Protein AF-A0A1A3L2S1-F1 (afdb_monomer_lite)

pLDDT: mean 80.7, std 15.72, range [40.12, 94.88]

Structure (mmCIF, N/CA/C/O backbone):
data_AF-A0A1A3L2S1-F1
#
_entry.id   AF-A0A1A3L2S1-F1
#
loop_
_atom_site.group_PDB
_atom_site.id
_atom_site.type_symbol
_atom_site.label_atom_id
_atom_site.label_alt_id
_atom_site.label_comp_id
_atom_site.label_asym_id
_atom_site.label_entity_id
_atom_site.label_seq_id
_atom_site.pdbx_PDB_ins_code
_atom_site.Cartn_x
_atom_site.Cartn_y
_atom_site.Cartn_z
_atom_site.occupancy
_atom_site.B_iso_or_equiv
_atom_site.auth_seq_id
_atom_site.auth_comp_id
_atom_site.auth_asym_id
_atom_site.auth_atom_id
_atom_site.pdbx_PDB_model_num
ATOM 1 N N . MET A 1 1 ? 8.436 1.590 24.781 1.00 40.12 1 MET A N 1
ATOM 2 C CA . MET A 1 1 ? 7.889 0.356 24.183 1.00 40.12 1 MET A CA 1
ATOM 3 C C . MET A 1 1 ? 6.457 0.702 23.819 1.00 40.12 1 MET A C 1
ATOM 5 O O . MET A 1 1 ? 5.648 0.799 24.728 1.00 40.12 1 MET A O 1
ATOM 9 N N . ASN A 1 2 ? 6.187 1.057 22.559 1.00 43.12 2 ASN A N 1
ATOM 10 C CA . ASN A 1 2 ? 4.827 1.400 22.131 1.00 43.12 2 ASN A CA 1
ATOM 11 C C . ASN A 1 2 ? 4.027 0.102 22.040 1.00 43.12 2 ASN A C 1
ATOM 13 O O . ASN A 1 2 ? 4.378 -0.794 21.274 1.00 43.12 2 ASN A O 1
ATOM 17 N N . THR A 1 3 ? 3.004 -0.029 22.878 1.00 51.94 3 THR A N 1
ATOM 18 C CA . THR A 1 3 ? 1.960 -1.038 22.709 1.00 51.94 3 THR A CA 1
ATOM 19 C C . THR A 1 3 ? 1.250 -0.799 21.369 1.00 51.94 3 THR A C 1
ATOM 21 O O . THR A 1 3 ? 1.107 0.356 20.972 1.00 51.94 3 THR A O 1
ATOM 24 N N . PRO A 1 4 ? 0.773 -1.848 20.671 1.00 54.91 4 PRO A N 1
ATOM 25 C CA . PRO A 1 4 ? 0.049 -1.713 19.394 1.00 54.91 4 PRO A CA 1
ATOM 26 C C . PRO A 1 4 ? -1.226 -0.843 19.480 1.00 54.91 4 PRO A C 1
ATOM 28 O O . PRO A 1 4 ? -1.794 -0.477 18.451 1.00 54.91 4 PRO A O 1
ATOM 31 N N . ASP A 1 5 ? -1.636 -0.496 20.702 1.00 56.22 5 ASP A N 1
ATOM 32 C CA . ASP A 1 5 ? -2.772 0.360 21.052 1.00 56.22 5 ASP A CA 1
ATOM 33 C C . ASP A 1 5 ? -2.524 1.868 20.811 1.00 56.22 5 ASP A C 1
ATOM 35 O O . ASP A 1 5 ? -3.484 2.617 20.693 1.00 56.22 5 ASP A O 1
ATOM 39 N N . ASP A 1 6 ? -1.263 2.317 20.684 1.00 68.06 6 ASP A N 1
ATOM 40 C CA . ASP A 1 6 ? -0.909 3.752 20.553 1.00 68.06 6 ASP A CA 1
ATOM 41 C C . ASP A 1 6 ? -0.546 4.171 19.114 1.00 68.06 6 ASP A C 1
ATOM 43 O O . ASP A 1 6 ? -0.126 5.298 18.867 1.00 68.06 6 ASP A O 1
ATOM 47 N N . LEU A 1 7 ? -0.672 3.264 18.137 1.00 77.56 7 LEU A N 1
ATOM 48 C CA . LEU A 1 7 ? -0.294 3.576 16.758 1.00 77.56 7 LEU A CA 1
ATOM 49 C C . LEU A 1 7 ? -1.250 4.603 16.155 1.00 77.56 7 LEU A C 1
ATOM 51 O O . LEU A 1 7 ? -2.447 4.344 15.998 1.00 77.56 7 LEU A O 1
ATOM 55 N N . THR A 1 8 ? -0.695 5.732 15.722 1.00 85.75 8 THR A N 1
ATOM 56 C CA . THR A 1 8 ? -1.435 6.710 14.929 1.00 85.75 8 THR A CA 1
ATOM 57 C C . THR A 1 8 ? -1.869 6.103 13.587 1.00 85.75 8 THR A C 1
ATOM 59 O O . THR A 1 8 ? -1.225 5.179 13.076 1.00 85.75 8 THR A O 1
ATOM 62 N N . PRO A 1 9 ? -2.918 6.643 12.938 1.00 83.88 9 PRO A N 1
ATOM 63 C CA . PRO A 1 9 ? -3.339 6.181 11.615 1.00 83.88 9 PRO A CA 1
ATOM 64 C C . PRO A 1 9 ? -2.194 6.175 10.591 1.00 83.88 9 PRO A C 1
ATOM 66 O O . PRO A 1 9 ? -2.088 5.258 9.781 1.00 83.88 9 PRO A O 1
ATOM 69 N N . SER A 1 10 ? -1.293 7.157 10.659 1.00 86.00 10 SER A N 1
ATOM 70 C CA . SER A 1 10 ? -0.111 7.236 9.795 1.00 86.00 10 SER A CA 1
ATOM 71 C C . SER A 1 10 ? 0.876 6.091 10.041 1.00 86.00 10 SER A C 1
ATOM 73 O O . SER A 1 10 ? 1.382 5.508 9.083 1.00 86.00 10 SER A O 1
ATOM 75 N N . GLU A 1 11 ? 1.124 5.726 11.301 1.00 88.81 11 GLU A N 1
ATOM 76 C CA . GLU A 1 11 ? 1.988 4.590 11.650 1.00 88.81 11 GLU A CA 1
ATOM 77 C C . GLU A 1 11 ? 1.364 3.255 11.235 1.00 88.81 11 GLU A C 1
ATOM 79 O O . GLU A 1 11 ? 2.066 2.368 10.747 1.00 88.81 11 GLU A O 1
ATOM 84 N N . ARG A 1 12 ? 0.036 3.126 11.345 1.00 87.50 12 ARG A N 1
ATOM 85 C CA . ARG A 1 12 ? -0.703 1.955 10.848 1.00 87.50 12 ARG A CA 1
ATOM 86 C C . ARG A 1 12 ? -0.588 1.823 9.334 1.00 87.50 12 ARG A C 1
ATOM 88 O O . ARG A 1 12 ? -0.261 0.743 8.847 1.00 87.50 12 ARG A O 1
ATOM 95 N N . ILE A 1 13 ? -0.773 2.918 8.593 1.00 89.44 13 ILE A N 1
ATOM 96 C CA . ILE A 1 13 ? -0.563 2.941 7.137 1.00 89.44 13 ILE A CA 1
ATOM 97 C C . ILE A 1 13 ? 0.874 2.527 6.808 1.00 89.44 13 ILE A C 1
ATOM 99 O O . ILE A 1 13 ? 1.078 1.650 5.973 1.00 89.44 13 ILE A O 1
ATOM 103 N N . GLN A 1 14 ? 1.875 3.097 7.481 1.00 89.94 14 GLN A N 1
ATOM 104 C CA . GLN A 1 14 ? 3.274 2.747 7.237 1.00 89.94 14 GLN A CA 1
ATOM 105 C C . GLN A 1 14 ? 3.554 1.260 7.502 1.00 89.94 14 GLN A C 1
ATOM 107 O O . GLN A 1 14 ? 4.256 0.624 6.713 1.00 89.94 14 GLN A O 1
ATOM 112 N N . ALA A 1 15 ? 2.996 0.692 8.572 1.00 89.38 15 ALA A N 1
ATOM 113 C CA . ALA A 1 15 ? 3.123 -0.728 8.881 1.00 89.38 15 ALA A CA 1
ATOM 114 C C . ALA A 1 15 ? 2.498 -1.611 7.788 1.00 89.38 15 ALA A C 1
ATOM 116 O O . ALA A 1 15 ? 3.154 -2.541 7.318 1.00 89.38 15 ALA A O 1
ATOM 117 N N . ILE A 1 16 ? 1.289 -1.277 7.323 1.00 90.44 16 ILE A N 1
ATOM 118 C CA . ILE A 1 16 ? 0.610 -1.982 6.221 1.00 90.44 16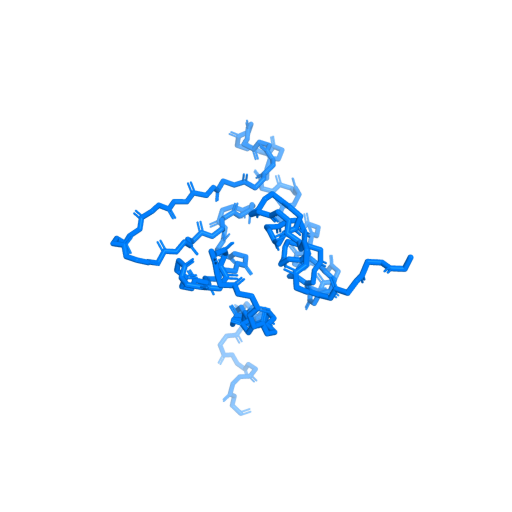 ILE A CA 1
ATOM 119 C C . ILE A 1 16 ? 1.458 -1.934 4.952 1.00 90.44 16 ILE A C 1
ATOM 121 O O . ILE A 1 16 ? 1.707 -2.967 4.339 1.00 90.44 16 ILE A O 1
ATOM 125 N N . LEU A 1 17 ? 1.944 -0.751 4.567 1.00 91.12 17 LEU A N 1
ATOM 126 C CA . LEU A 1 17 ? 2.757 -0.594 3.360 1.00 91.12 17 LEU A CA 1
ATOM 127 C C . LEU A 1 17 ? 4.086 -1.345 3.462 1.00 91.12 17 LEU A C 1
ATOM 129 O O . LEU A 1 17 ? 4.521 -1.957 2.490 1.00 91.12 17 LEU A O 1
ATOM 133 N N . THR A 1 18 ? 4.711 -1.341 4.639 1.00 90.50 18 THR A N 1
ATOM 134 C CA . THR A 1 18 ? 5.966 -2.064 4.879 1.00 90.50 18 THR A CA 1
ATOM 135 C C . THR A 1 18 ? 5.762 -3.569 4.739 1.00 90.50 18 THR A C 1
ATOM 137 O O . THR A 1 18 ? 6.550 -4.229 4.067 1.00 90.50 18 THR A O 1
ATOM 140 N N . GLN A 1 19 ? 4.690 -4.107 5.325 1.00 89.25 19 GLN A N 1
ATOM 141 C CA . GLN A 1 19 ? 4.339 -5.523 5.204 1.00 89.25 19 GLN A CA 1
ATOM 142 C C . GLN A 1 19 ? 3.965 -5.899 3.767 1.00 89.25 19 GLN A C 1
ATOM 144 O O . GLN A 1 19 ? 4.448 -6.912 3.269 1.00 89.25 19 GLN A O 1
ATOM 149 N N . ALA A 1 20 ? 3.184 -5.060 3.079 1.00 89.69 20 ALA A N 1
ATOM 150 C CA . ALA A 1 20 ? 2.792 -5.296 1.694 1.00 89.69 20 ALA A CA 1
ATOM 151 C C . ALA A 1 20 ? 4.012 -5.378 0.776 1.00 89.69 20 ALA A C 1
ATOM 153 O O . ALA A 1 20 ? 4.144 -6.328 0.015 1.00 89.69 20 ALA A O 1
ATOM 154 N N . VAL A 1 21 ? 4.935 -4.417 0.887 1.00 88.69 21 VAL A N 1
ATOM 155 C CA . VAL A 1 21 ? 6.161 -4.393 0.078 1.00 88.69 21 VAL A CA 1
ATOM 156 C C . VAL A 1 21 ? 7.100 -5.544 0.445 1.00 88.69 21 VAL A C 1
ATOM 158 O O . VAL A 1 21 ? 7.737 -6.096 -0.445 1.00 88.69 21 VAL A O 1
ATOM 161 N N . ALA A 1 22 ? 7.189 -5.925 1.723 1.00 88.56 22 ALA A N 1
ATOM 162 C CA . ALA A 1 22 ? 8.008 -7.058 2.157 1.00 88.56 22 ALA A CA 1
ATOM 163 C C . ALA A 1 22 ? 7.466 -8.417 1.678 1.00 88.56 22 ALA A C 1
ATOM 165 O O . ALA A 1 22 ? 8.239 -9.363 1.559 1.00 88.56 22 ALA A O 1
ATOM 166 N N . GLY A 1 23 ? 6.158 -8.512 1.419 1.00 86.50 23 GLY A N 1
ATOM 167 C CA . GLY A 1 23 ? 5.509 -9.702 0.869 1.00 86.50 23 GLY A CA 1
ATOM 168 C C . GLY A 1 23 ? 5.543 -9.800 -0.658 1.00 86.50 23 GLY A C 1
ATOM 169 O O . GLY A 1 23 ? 5.096 -10.811 -1.195 1.00 86.50 23 GLY A O 1
ATOM 170 N N . LEU A 1 24 ? 6.041 -8.776 -1.361 1.00 87.31 24 LEU A N 1
ATOM 171 C CA . LEU A 1 24 ? 6.178 -8.820 -2.815 1.00 87.31 24 LEU A CA 1
ATOM 172 C C . LEU A 1 24 ? 7.345 -9.708 -3.239 1.00 87.31 24 LEU A C 1
ATOM 174 O O . LEU A 1 24 ? 8.423 -9.683 -2.640 1.00 87.31 24 LEU A O 1
ATOM 178 N N . ASP A 1 25 ? 7.140 -10.417 -4.344 1.00 88.75 25 ASP A N 1
ATOM 179 C CA . ASP A 1 25 ? 8.233 -11.032 -5.081 1.00 88.75 25 ASP A CA 1
ATOM 180 C C . ASP A 1 25 ? 9.213 -9.941 -5.577 1.00 88.75 25 ASP A C 1
ATOM 182 O O . ASP A 1 25 ? 8.774 -8.857 -5.989 1.00 88.75 25 ASP A O 1
ATOM 186 N N . PRO A 1 26 ? 10.541 -10.169 -5.523 1.00 90.12 26 PRO A N 1
ATOM 187 C CA . PRO A 1 26 ? 11.524 -9.195 -5.987 1.00 90.12 26 PRO A CA 1
ATOM 188 C C . PRO A 1 26 ? 11.332 -8.774 -7.451 1.00 90.12 26 PRO A C 1
ATOM 190 O O . PRO A 1 26 ? 11.538 -7.598 -7.744 1.00 90.12 26 PRO A O 1
ATOM 193 N N . ILE A 1 27 ? 10.891 -9.672 -8.337 1.00 90.75 27 ILE A N 1
ATOM 194 C CA . ILE A 1 27 ? 10.623 -9.369 -9.749 1.00 90.75 27 ILE A CA 1
ATOM 195 C C . ILE A 1 27 ? 9.399 -8.455 -9.862 1.00 90.75 27 ILE A C 1
ATOM 197 O O . ILE A 1 27 ? 9.477 -7.423 -10.524 1.00 90.75 27 ILE A O 1
ATOM 201 N N . ASP A 1 28 ? 8.299 -8.751 -9.156 1.00 88.44 28 ASP A N 1
ATOM 202 C CA . ASP A 1 28 ? 7.118 -7.862 -9.141 1.00 88.44 28 ASP A CA 1
ATOM 203 C C . ASP A 1 28 ? 7.479 -6.469 -8.601 1.00 88.44 28 ASP A C 1
ATOM 205 O O . ASP A 1 28 ? 7.021 -5.443 -9.109 1.00 88.44 28 ASP A O 1
ATOM 209 N N . ARG A 1 29 ? 8.370 -6.407 -7.606 1.00 90.75 29 ARG A N 1
ATOM 210 C CA . ARG A 1 29 ? 8.879 -5.138 -7.084 1.00 90.75 29 ARG A CA 1
ATOM 211 C C . ARG A 1 29 ? 9.654 -4.349 -8.145 1.00 90.75 29 ARG A C 1
ATOM 213 O O . ARG A 1 29 ? 9.473 -3.134 -8.228 1.00 90.75 29 ARG A O 1
ATOM 220 N N . GLU A 1 30 ? 10.512 -5.000 -8.927 1.00 92.69 30 GLU A N 1
ATOM 221 C CA . GLU A 1 30 ? 11.257 -4.363 -10.022 1.00 92.69 30 GLU A CA 1
ATOM 222 C C . GLU A 1 30 ? 10.325 -3.881 -11.144 1.00 92.69 30 GLU A C 1
ATOM 224 O O . GLU A 1 30 ? 10.435 -2.729 -11.569 1.00 92.69 30 GLU A O 1
ATOM 229 N N . GLU A 1 31 ? 9.345 -4.695 -11.538 1.00 92.94 31 GLU A N 1
ATOM 230 C CA . GLU A 1 31 ? 8.322 -4.350 -12.536 1.00 92.94 31 GLU A CA 1
ATOM 231 C C . GLU A 1 31 ? 7.511 -3.116 -12.113 1.00 92.94 31 GLU A C 1
ATOM 233 O O . GLU A 1 31 ? 7.312 -2.182 -12.895 1.00 92.94 31 GLU A O 1
ATOM 238 N N . ARG A 1 32 ? 7.099 -3.045 -10.840 1.00 93.19 32 ARG A N 1
ATOM 239 C CA . ARG A 1 32 ? 6.404 -1.868 -10.292 1.00 93.19 32 ARG A CA 1
ATOM 240 C C . ARG A 1 32 ? 7.273 -0.614 -10.332 1.00 93.19 32 ARG A C 1
ATOM 242 O O . ARG A 1 32 ? 6.768 0.465 -10.642 1.00 93.19 32 ARG A O 1
ATOM 249 N N . ILE A 1 33 ? 8.569 -0.733 -10.031 1.00 91.81 33 ILE A N 1
ATOM 250 C CA . ILE A 1 33 ? 9.516 0.390 -10.105 1.00 91.81 33 ILE A CA 1
ATOM 251 C C . ILE A 1 33 ? 9.669 0.863 -11.554 1.00 91.81 33 ILE A C 1
ATOM 253 O O . ILE A 1 33 ? 9.597 2.069 -11.801 1.00 91.81 33 ILE A O 1
ATOM 257 N N . ALA A 1 34 ? 9.834 -0.063 -12.501 1.00 93.25 34 ALA A N 1
ATOM 258 C CA . ALA A 1 34 ? 9.927 0.250 -13.924 1.00 93.25 34 ALA A CA 1
ATOM 259 C C . ALA A 1 34 ? 8.652 0.944 -14.427 1.00 93.25 34 ALA A C 1
ATOM 261 O O . ALA A 1 34 ? 8.726 1.966 -15.112 1.00 93.25 34 ALA A O 1
ATOM 262 N N . TRP A 1 35 ? 7.478 0.463 -14.009 1.00 93.62 35 TRP A N 1
ATOM 263 C CA . TRP A 1 35 ? 6.201 1.096 -14.326 1.00 93.62 35 TRP A CA 1
ATOM 264 C C . TRP A 1 35 ? 6.116 2.523 -13.774 1.00 93.62 35 TRP A C 1
ATOM 266 O O . TRP A 1 35 ? 5.748 3.444 -14.504 1.00 93.62 35 TRP A O 1
ATOM 276 N N 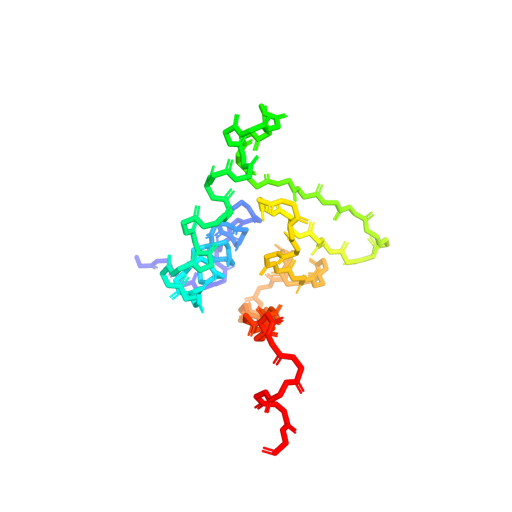. CYS A 1 36 ? 6.501 2.735 -12.510 1.00 93.56 36 CYS A N 1
ATOM 277 C CA . CYS A 1 36 ? 6.533 4.067 -11.901 1.00 93.56 36 CYS A CA 1
ATOM 278 C C . CYS A 1 36 ? 7.435 5.032 -12.684 1.00 93.56 36 CYS A C 1
ATOM 280 O O . CYS A 1 36 ? 7.063 6.182 -12.889 1.00 93.56 36 CYS A O 1
ATOM 282 N N . GLN A 1 37 ? 8.604 4.569 -13.136 1.00 93.31 37 GLN A N 1
ATOM 283 C CA . GLN A 1 37 ? 9.530 5.374 -13.939 1.00 93.31 37 GLN A CA 1
ATOM 284 C C . GLN A 1 37 ? 8.963 5.708 -15.322 1.00 93.31 37 GLN A C 1
ATOM 286 O O . GLN A 1 37 ? 9.122 6.831 -15.791 1.00 93.31 37 GLN A O 1
ATOM 291 N N . ALA A 1 38 ? 8.294 4.753 -15.969 1.00 94.88 38 ALA A N 1
ATOM 292 C CA . ALA A 1 38 ? 7.725 4.940 -17.300 1.00 94.88 38 ALA A CA 1
ATOM 293 C C . ALA A 1 38 ? 6.522 5.901 -17.317 1.00 94.88 38 ALA A C 1
ATOM 295 O O . ALA A 1 38 ? 6.276 6.544 -18.335 1.00 94.88 38 ALA A O 1
ATOM 296 N N . ASN A 1 39 ? 5.782 5.997 -16.207 1.00 92.56 39 ASN A N 1
ATOM 297 C CA . ASN A 1 39 ? 4.539 6.772 -16.121 1.00 92.56 39 ASN A CA 1
ATOM 298 C C . ASN A 1 39 ? 4.669 8.068 -15.296 1.00 92.56 39 ASN A C 1
ATOM 300 O O . ASN A 1 39 ? 3.671 8.755 -15.110 1.00 92.56 39 ASN A O 1
ATOM 304 N N . ASP A 1 40 ? 5.867 8.408 -14.799 1.00 90.62 40 ASP A N 1
ATOM 305 C CA . ASP A 1 40 ? 6.104 9.536 -13.869 1.00 90.62 40 ASP A CA 1
ATOM 306 C C . ASP A 1 40 ? 5.252 9.451 -12.579 1.00 90.62 40 ASP A C 1
ATOM 308 O O . ASP A 1 40 ? 4.994 10.426 -11.871 1.00 90.62 40 ASP A O 1
ATOM 312 N N . GLU A 1 41 ? 4.800 8.243 -12.238 1.00 88.69 41 GLU A N 1
ATOM 313 C CA . GLU A 1 41 ? 3.919 7.989 -11.105 1.00 88.69 41 GLU A CA 1
ATOM 314 C C . GLU A 1 41 ? 4.709 7.393 -9.948 1.00 88.69 41 GLU A C 1
ATOM 316 O O . GLU A 1 41 ? 4.806 6.179 -9.764 1.00 88.69 41 GLU A O 1
ATOM 321 N N . HIS A 1 42 ? 5.292 8.279 -9.144 1.00 87.06 42 HIS A N 1
ATOM 322 C CA . HIS A 1 42 ? 6.105 7.892 -8.000 1.00 87.06 42 HIS A CA 1
ATOM 323 C C . HIS A 1 42 ? 5.281 7.679 -6.724 1.00 87.06 42 HIS A C 1
ATOM 325 O O . HIS A 1 42 ? 4.446 8.502 -6.341 1.00 87.06 42 HIS A O 1
ATOM 331 N N . GLY A 1 43 ? 5.609 6.599 -6.011 1.00 87.81 43 GLY A N 1
ATOM 332 C CA . GLY A 1 43 ? 5.093 6.306 -4.675 1.00 87.81 43 GLY A CA 1
ATOM 333 C C . GLY A 1 43 ? 3.772 5.538 -4.654 1.00 87.81 43 GLY A C 1
ATOM 334 O O . GLY A 1 43 ? 3.231 5.137 -5.682 1.00 87.81 43 GLY A O 1
ATOM 335 N N . VAL A 1 44 ? 3.276 5.30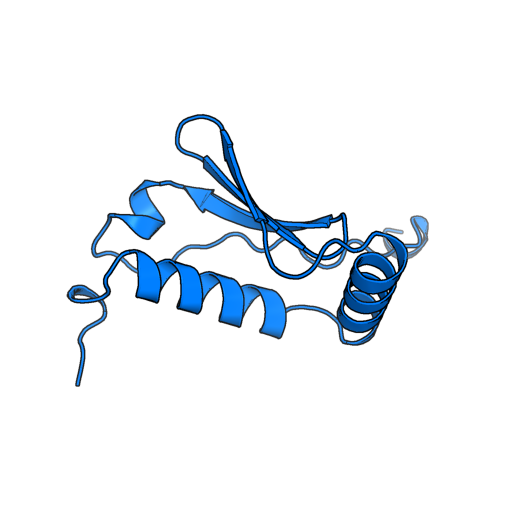3 -3.439 1.00 92.44 44 VAL A N 1
ATOM 336 C CA . VAL A 1 44 ? 2.004 4.613 -3.207 1.00 92.44 44 VAL A CA 1
ATOM 337 C C . VAL A 1 44 ? 0.866 5.632 -3.213 1.00 92.44 44 VAL A C 1
ATOM 339 O O . VAL A 1 44 ? 0.926 6.646 -2.516 1.00 92.44 44 VAL A O 1
ATOM 342 N N . ARG A 1 45 ? -0.198 5.348 -3.963 1.00 92.50 45 ARG A N 1
ATOM 343 C CA . ARG A 1 45 ? -1.433 6.139 -3.981 1.00 92.50 45 ARG A CA 1
ATOM 344 C C . ARG A 1 45 ? -2.509 5.428 -3.177 1.00 92.50 45 ARG A C 1
ATOM 346 O O . ARG A 1 45 ? -2.741 4.241 -3.373 1.00 92.50 45 ARG A O 1
ATOM 353 N N . MET A 1 46 ? -3.183 6.157 -2.296 1.00 92.50 46 MET A N 1
ATOM 354 C CA . MET A 1 46 ? -4.350 5.651 -1.580 1.00 92.50 46 MET A CA 1
ATOM 355 C C . MET A 1 46 ? -5.622 6.134 -2.278 1.00 92.50 46 MET A C 1
ATOM 357 O O . MET A 1 46 ? -5.819 7.337 -2.436 1.00 92.50 46 MET A O 1
ATOM 361 N N . GLN A 1 47 ? -6.483 5.199 -2.659 1.00 93.44 47 GLN A N 1
ATOM 362 C CA . GLN A 1 47 ? -7.836 5.446 -3.139 1.00 93.44 47 GLN A CA 1
ATOM 363 C C . GLN A 1 47 ? -8.847 5.053 -2.056 1.00 93.44 47 GLN A C 1
ATOM 365 O O . GLN A 1 47 ? -8.640 4.097 -1.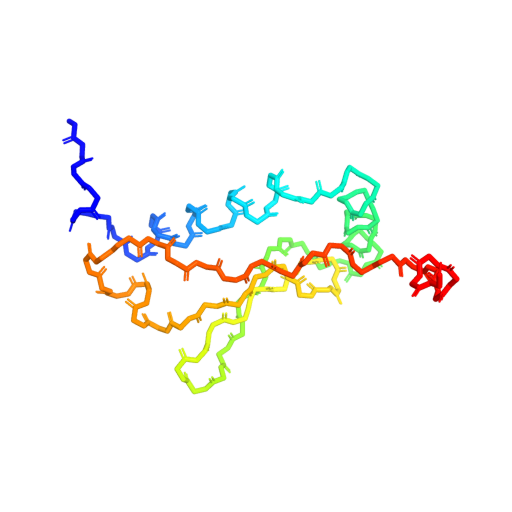305 1.00 93.44 47 GLN A O 1
ATOM 370 N N . LEU A 1 48 ? -9.932 5.820 -1.972 1.00 92.50 48 LEU A N 1
ATOM 371 C CA . LEU A 1 48 ? -11.044 5.590 -1.054 1.00 92.50 48 LEU A CA 1
ATOM 372 C C . LEU A 1 48 ? -12.201 4.947 -1.824 1.00 92.50 48 LEU A C 1
ATOM 374 O O . LEU A 1 48 ? -12.585 5.470 -2.869 1.00 92.50 48 LEU A O 1
ATOM 378 N N . ASP A 1 49 ? -12.758 3.861 -1.296 1.00 90.88 49 ASP A N 1
ATOM 379 C CA . ASP A 1 49 ? -13.977 3.228 -1.808 1.00 90.88 49 ASP A CA 1
ATOM 380 C C . ASP A 1 49 ? -14.881 2.868 -0.621 1.00 90.88 49 ASP A C 1
ATOM 382 O O . ASP A 1 49 ? -14.708 1.839 0.026 1.00 90.88 49 ASP A O 1
ATOM 386 N N . GLY A 1 50 ? -15.767 3.795 -0.242 1.00 92.12 50 GLY A N 1
ATOM 387 C CA . GLY A 1 50 ? -16.515 3.705 1.016 1.00 92.12 50 GLY A CA 1
ATOM 388 C C . GLY A 1 50 ? -15.580 3.573 2.227 1.00 92.12 50 GLY A C 1
ATOM 389 O O . GLY A 1 50 ? -14.697 4.411 2.453 1.00 92.12 50 GLY A O 1
ATOM 390 N N . ASP A 1 51 ? -15.756 2.494 2.985 1.00 90.88 51 ASP A N 1
ATOM 391 C CA . ASP A 1 51 ? -14.903 2.142 4.122 1.00 90.88 51 ASP A CA 1
ATOM 392 C C . ASP A 1 51 ? -13.623 1.395 3.714 1.00 90.88 51 ASP A C 1
ATOM 394 O O . ASP A 1 51 ? -12.771 1.128 4.555 1.00 90.88 51 ASP A O 1
ATOM 398 N N . LEU A 1 52 ? -13.416 1.090 2.431 1.00 91.19 52 LEU A N 1
ATOM 399 C CA . LEU A 1 52 ? -12.191 0.466 1.943 1.00 91.19 52 LEU A CA 1
ATOM 400 C C . LEU A 1 52 ? -11.122 1.519 1.610 1.00 91.19 52 LEU A C 1
ATOM 402 O O . LEU A 1 52 ? -11.392 2.612 1.098 1.00 91.19 52 LEU A O 1
ATOM 406 N N . ARG A 1 53 ? -9.870 1.183 1.913 1.00 92.75 53 ARG A N 1
ATOM 407 C CA . ARG A 1 53 ? -8.663 1.923 1.539 1.00 92.75 53 ARG A CA 1
ATOM 408 C C . ARG A 1 53 ? -7.832 1.036 0.632 1.00 92.75 53 ARG A C 1
ATOM 410 O O . ARG A 1 53 ? -7.344 -0.010 1.059 1.00 92.75 53 ARG A O 1
ATOM 417 N N . ILE A 1 54 ? -7.693 1.456 -0.618 1.00 93.75 54 ILE A N 1
ATOM 418 C CA . ILE A 1 54 ? -6.976 0.719 -1.655 1.00 93.75 54 ILE A CA 1
ATOM 419 C C . ILE A 1 54 ? -5.642 1.419 -1.881 1.00 93.75 54 ILE A C 1
ATOM 421 O O . ILE A 1 54 ? -5.602 2.578 -2.293 1.00 93.75 54 ILE A O 1
ATOM 425 N N . PHE A 1 55 ? -4.544 0.725 -1.611 1.00 93.38 55 PHE A N 1
ATOM 426 C CA . PHE A 1 55 ? -3.198 1.208 -1.883 1.00 93.38 55 PHE A CA 1
ATOM 427 C C . PHE A 1 55 ? -2.740 0.676 -3.233 1.00 93.38 55 PHE A C 1
ATOM 429 O O . PHE A 1 55 ? -2.697 -0.533 -3.437 1.00 93.38 55 PHE A O 1
ATOM 436 N N . ASN A 1 56 ? -2.374 1.575 -4.139 1.00 93.38 56 ASN A N 1
ATOM 437 C CA . ASN A 1 56 ? -1.881 1.265 -5.474 1.00 93.38 56 ASN A CA 1
ATOM 438 C C . ASN A 1 56 ? -0.415 1.674 -5.597 1.00 93.38 56 ASN A C 1
ATOM 440 O O . ASN A 1 56 ? -0.027 2.754 -5.147 1.00 93.38 56 ASN A O 1
ATOM 444 N N . TRP A 1 57 ? 0.393 0.824 -6.226 1.00 94.81 57 TRP A N 1
ATOM 445 C CA . TRP A 1 57 ? 1.794 1.107 -6.519 1.00 94.81 57 TRP A CA 1
ATOM 446 C C . TRP A 1 57 ? 2.240 0.381 -7.787 1.00 94.81 57 TRP A C 1
ATOM 448 O O . TRP A 1 57 ? 1.973 -0.812 -7.932 1.00 94.81 57 TRP A O 1
ATOM 458 N N . GLY A 1 58 ? 2.918 1.085 -8.697 1.00 92.62 58 GLY A N 1
ATOM 459 C CA . GLY A 1 58 ? 3.385 0.501 -9.957 1.00 92.62 58 GLY A CA 1
ATOM 460 C C . GLY A 1 58 ? 2.247 0.022 -10.862 1.00 92.62 58 GLY A C 1
ATOM 461 O O . GLY A 1 58 ? 2.330 -1.065 -11.420 1.00 92.62 58 GLY A O 1
ATOM 462 N N . GLY A 1 59 ? 1.138 0.770 -10.921 1.00 89.50 59 GLY A N 1
ATOM 463 C CA . GLY A 1 59 ? -0.029 0.430 -11.747 1.00 89.50 59 GLY A CA 1
ATOM 464 C C . GLY A 1 59 ? -0.873 -0.745 -11.239 1.00 89.50 59 GLY A C 1
ATOM 465 O O . GLY A 1 59 ? -1.840 -1.128 -11.893 1.00 89.50 59 GLY A O 1
ATOM 466 N N . ARG A 1 60 ? -0.530 -1.323 -10.081 1.00 91.44 60 ARG A N 1
ATOM 467 C CA . ARG A 1 60 ? -1.184 -2.506 -9.504 1.00 91.44 60 ARG A CA 1
ATOM 468 C C . ARG A 1 60 ? -1.627 -2.236 -8.063 1.00 91.44 60 ARG A C 1
ATOM 470 O O . ARG A 1 60 ? -1.001 -1.449 -7.345 1.00 91.44 60 ARG A O 1
ATOM 477 N N . VAL A 1 61 ? -2.656 -2.948 -7.602 1.00 92.25 61 VAL A N 1
ATOM 478 C CA . VAL A 1 61 ? -3.036 -2.946 -6.180 1.00 92.25 61 VAL A CA 1
ATOM 479 C C . VAL A 1 61 ? -1.891 -3.549 -5.360 1.00 92.25 61 VAL A C 1
ATOM 481 O O . VAL A 1 61 ? -1.276 -4.545 -5.742 1.00 92.25 61 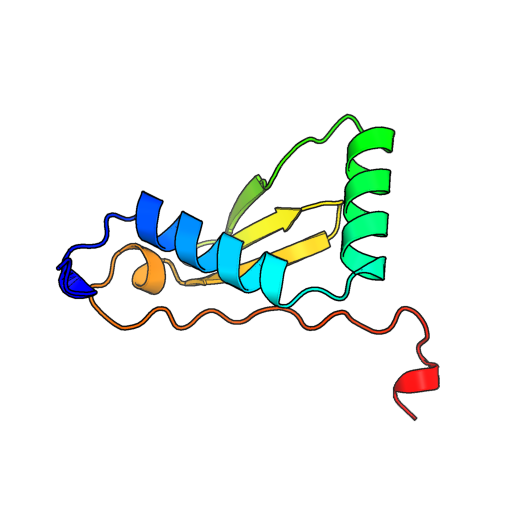VAL A O 1
ATOM 484 N N . LEU A 1 62 ? -1.550 -2.892 -4.259 1.00 91.94 62 LEU A N 1
ATOM 485 C CA . LEU A 1 62 ? -0.532 -3.306 -3.296 1.00 91.94 62 LEU A CA 1
ATOM 486 C C . LEU A 1 62 ? -1.181 -3.884 -2.032 1.00 91.94 62 LEU A C 1
ATOM 488 O O . LEU A 1 62 ? -0.767 -4.929 -1.543 1.00 91.94 62 LEU A O 1
ATOM 492 N N . ALA A 1 63 ? -2.208 -3.214 -1.508 1.00 90.69 63 ALA A N 1
ATOM 493 C CA . ALA A 1 63 ? -2.946 -3.666 -0.333 1.00 90.69 63 ALA A CA 1
ATOM 494 C C . ALA A 1 63 ? -4.363 -3.090 -0.322 1.00 90.69 63 ALA A C 1
ATOM 496 O O . ALA A 1 63 ? -4.606 -2.002 -0.849 1.00 90.69 63 ALA A O 1
ATOM 497 N N . MET A 1 64 ? -5.281 -3.802 0.327 1.00 91.94 64 MET A N 1
ATOM 498 C CA . MET A 1 64 ? -6.631 -3.322 0.607 1.00 91.94 64 MET A CA 1
ATOM 499 C C . MET A 1 64 ? -6.926 -3.509 2.089 1.00 91.94 64 MET A C 1
ATOM 501 O O . MET A 1 64 ? -6.732 -4.598 2.631 1.00 91.94 64 MET A O 1
ATOM 505 N N . VAL A 1 65 ? -7.384 -2.448 2.749 1.00 90.06 65 VAL A N 1
ATOM 506 C CA . VAL A 1 65 ? -7.702 -2.478 4.182 1.00 90.06 65 VAL A CA 1
ATOM 507 C C . VAL A 1 65 ? -9.002 -1.749 4.469 1.00 90.06 65 VAL A C 1
ATOM 509 O O . VAL A 1 65 ? -9.308 -0.736 3.842 1.00 90.06 65 VAL A O 1
ATOM 512 N N . HIS A 1 66 ? -9.761 -2.252 5.437 1.00 90.19 66 HIS A N 1
ATOM 513 C CA . HIS A 1 66 ? -10.938 -1.553 5.939 1.00 90.19 66 HIS A CA 1
ATOM 514 C C . HIS A 1 66 ? -10.519 -0.339 6.781 1.00 90.19 66 HIS A C 1
ATOM 516 O O . HIS A 1 66 ? -9.479 -0.357 7.442 1.00 90.19 66 HIS A O 1
ATOM 522 N N . GLN A 1 67 ? -11.336 0.710 6.800 1.00 88.81 67 GLN A N 1
ATOM 523 C CA . GLN A 1 67 ? -11.099 1.941 7.553 1.00 88.81 67 GLN A CA 1
ATOM 524 C C . GLN A 1 67 ? -10.915 1.658 9.050 1.00 88.81 67 GLN A C 1
ATOM 526 O O . GLN A 1 67 ? -10.062 2.274 9.688 1.00 88.81 67 GLN A O 1
ATOM 531 N N . ASP A 1 68 ? -11.647 0.686 9.595 1.00 86.88 68 ASP A N 1
ATOM 532 C CA . ASP A 1 68 ? -11.516 0.258 10.993 1.00 86.88 68 ASP A CA 1
ATOM 533 C C . ASP A 1 68 ? -10.130 -0.300 11.331 1.00 86.88 68 ASP A C 1
ATOM 535 O O . ASP A 1 68 ? -9.700 -0.201 12.473 1.00 86.88 68 ASP A O 1
ATOM 539 N N . VAL A 1 69 ? -9.378 -0.825 10.360 1.00 84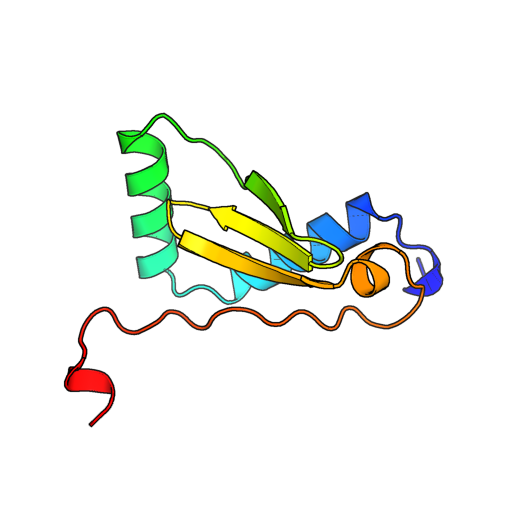.38 69 VAL A N 1
ATOM 540 C CA . VAL A 1 69 ? -7.996 -1.280 10.595 1.00 84.38 69 VAL A CA 1
ATOM 541 C C . VAL A 1 69 ? -7.066 -0.087 10.839 1.00 84.38 69 VAL A C 1
ATOM 543 O O . VAL A 1 69 ? -6.122 -0.175 11.630 1.00 84.38 69 VAL A O 1
ATOM 546 N N . LEU A 1 70 ? -7.343 1.044 10.181 1.00 82.62 70 LEU A N 1
ATOM 547 C CA . LEU A 1 70 ? -6.566 2.278 10.317 1.00 82.62 70 LEU A CA 1
ATOM 548 C C . LEU A 1 70 ? -6.952 3.096 11.551 1.00 82.62 70 LEU A C 1
ATOM 550 O O . LEU A 1 70 ? -6.104 3.805 12.087 1.00 82.62 70 LEU A O 1
ATOM 554 N N . LEU A 1 71 ? -8.220 3.033 11.962 1.00 82.81 71 LEU A N 1
ATOM 555 C CA . LEU A 1 71 ? -8.767 3.824 13.071 1.00 82.81 71 LEU A CA 1
ATOM 556 C C . LEU A 1 71 ? -8.930 3.032 14.374 1.00 82.81 71 LEU A C 1
ATOM 558 O O . LEU A 1 71 ? -9.100 3.630 15.433 1.00 82.81 71 LEU A O 1
ATOM 562 N N . GLY A 1 72 ? -8.922 1.705 14.302 1.00 77.25 72 GLY A N 1
ATOM 563 C CA . GLY A 1 72 ? -9.090 0.828 15.450 1.00 77.25 72 GLY A CA 1
ATOM 564 C C . GLY A 1 72 ? -7.808 0.660 16.255 1.00 77.25 72 GLY A C 1
ATOM 565 O O . GLY A 1 72 ? -6.714 0.972 15.797 1.00 77.25 72 GLY A O 1
ATOM 566 N N . THR A 1 73 ? -7.945 0.113 17.459 1.00 68.38 73 THR A N 1
ATOM 567 C CA . THR A 1 73 ? -6.822 -0.222 18.353 1.00 68.38 73 THR A CA 1
ATOM 568 C C . THR A 1 73 ? -6.398 -1.693 18.253 1.00 68.38 73 THR A C 1
ATOM 570 O O . THR A 1 73 ? -5.383 -2.098 18.812 1.00 68.38 73 THR A O 1
ATOM 573 N N . GLY A 1 74 ? -7.134 -2.499 17.480 1.00 68.69 74 GLY A N 1
ATOM 574 C CA . GLY A 1 74 ? -6.861 -3.920 17.260 1.00 68.69 74 GLY A CA 1
ATOM 575 C C . GLY A 1 74 ? -5.635 -4.212 16.378 1.00 68.69 74 GLY A C 1
ATOM 576 O O . GLY A 1 74 ? -5.022 -3.285 15.825 1.00 68.69 74 GLY A O 1
ATOM 577 N N . PRO A 1 75 ? -5.268 -5.505 16.240 1.00 68.88 75 PRO A N 1
ATOM 578 C CA . PRO A 1 75 ? -4.186 -5.940 15.362 1.00 68.88 75 PRO A CA 1
ATOM 579 C C . PRO A 1 75 ? -4.436 -5.512 13.910 1.00 68.88 75 PRO A C 1
ATOM 581 O O . PRO A 1 75 ? -5.576 -5.399 13.462 1.00 68.88 75 PRO A O 1
ATOM 584 N N . ILE A 1 76 ? -3.353 -5.261 13.172 1.00 69.56 76 ILE A N 1
ATOM 585 C CA . ILE A 1 76 ? -3.427 -4.902 11.754 1.00 69.56 76 ILE A CA 1
ATOM 586 C C . ILE A 1 76 ? -3.734 -6.173 10.958 1.00 69.56 76 ILE A C 1
ATOM 588 O O . ILE A 1 76 ? -2.835 -6.953 10.654 1.00 69.56 76 ILE A O 1
ATOM 592 N N . GLU A 1 77 ? -5.004 -6.374 10.623 1.00 68.75 77 GLU A N 1
ATOM 593 C CA . GLU A 1 77 ? -5.442 -7.423 9.703 1.00 68.75 77 GLU A CA 1
ATOM 594 C C . GLU A 1 77 ? -5.570 -6.832 8.295 1.00 68.75 77 GLU A C 1
ATOM 596 O O . GLU A 1 77 ? -6.592 -6.256 7.923 1.00 68.75 77 GLU A O 1
ATOM 601 N N . ALA A 1 78 ? -4.491 -6.921 7.517 1.00 63.91 78 ALA A N 1
ATOM 602 C CA . ALA A 1 78 ? -4.459 -6.480 6.128 1.00 63.91 78 ALA A CA 1
ATOM 603 C C . ALA A 1 78 ? -4.477 -7.687 5.183 1.00 63.91 78 ALA A C 1
ATOM 605 O O . ALA A 1 78 ? -3.727 -8.645 5.366 1.00 63.91 78 ALA A O 1
ATOM 606 N N . SER A 1 79 ? -5.327 -7.628 4.154 1.00 63.00 79 SER A N 1
ATOM 607 C CA . SER A 1 79 ? -5.282 -8.584 3.048 1.00 63.00 79 SER A CA 1
ATOM 608 C C . SER A 1 79 ? -4.338 -8.052 1.977 1.00 63.00 79 SER A C 1
ATOM 610 O O . SER A 1 79 ? -4.608 -7.037 1.328 1.00 63.00 79 SER A O 1
ATOM 612 N N . PHE A 1 80 ? -3.212 -8.737 1.812 1.00 71.25 80 PHE A N 1
ATOM 613 C CA . PHE A 1 80 ? -2.248 -8.458 0.757 1.00 71.25 80 PHE A CA 1
ATOM 614 C C . PHE A 1 80 ? -2.632 -9.264 -0.477 1.00 71.25 80 PHE A C 1
ATOM 616 O O . PHE A 1 80 ? -2.958 -10.447 -0.368 1.00 71.25 80 PHE A O 1
ATOM 623 N N . VAL A 1 81 ? -2.630 -8.626 -1.646 1.00 60.78 81 VAL A N 1
ATOM 624 C CA . VAL A 1 81 ? -2.857 -9.349 -2.898 1.00 60.78 81 VAL A CA 1
ATOM 625 C C . VAL A 1 81 ? -1.571 -10.135 -3.169 1.00 60.78 81 VAL A C 1
ATOM 627 O O . VAL A 1 81 ? -0.533 -9.493 -3.346 1.00 60.78 81 VAL A O 1
ATOM 630 N N . PRO A 1 82 ? -1.584 -11.486 -3.144 1.00 54.50 82 PRO A N 1
ATOM 631 C CA . PRO A 1 82 ? -0.409 -12.246 -3.549 1.00 54.50 82 PRO A CA 1
ATOM 632 C C . PRO A 1 82 ? -0.069 -11.856 -4.986 1.00 54.50 82 PRO A C 1
ATOM 634 O O . PRO A 1 82 ? -0.982 -11.572 -5.766 1.00 54.50 82 PRO A O 1
ATOM 637 N N . ALA A 1 83 ? 1.223 -11.818 -5.323 1.00 52.44 83 ALA A N 1
ATOM 638 C CA . ALA A 1 83 ? 1.656 -11.646 -6.703 1.00 52.44 83 ALA A CA 1
ATOM 639 C C . ALA A 1 83 ? 0.876 -12.654 -7.559 1.00 52.44 83 ALA A C 1
ATOM 641 O O . ALA A 1 83 ? 1.029 -13.865 -7.396 1.00 52.44 83 ALA A O 1
ATOM 642 N N . VAL A 1 84 ? -0.060 -12.159 -8.372 1.00 50.97 84 VAL A N 1
ATOM 643 C CA . VAL A 1 84 ? -0.785 -13.016 -9.304 1.00 50.97 84 VAL A CA 1
ATOM 644 C C . VAL A 1 84 ? 0.271 -13.450 -10.313 1.00 50.97 84 VAL A C 1
ATOM 646 O O . VAL A 1 84 ? 0.898 -12.560 -10.892 1.00 50.97 84 VAL A O 1
ATOM 649 N N . PRO A 1 85 ? 0.525 -14.758 -10.491 1.00 49.28 85 PRO A N 1
ATOM 650 C CA . PRO A 1 85 ? 1.480 -15.204 -11.491 1.00 49.28 85 PRO A CA 1
ATOM 651 C C . PRO A 1 85 ? 1.057 -14.637 -12.847 1.00 49.28 85 PRO A C 1
ATOM 653 O O . PRO A 1 85 ? -0.106 -14.752 -13.242 1.00 49.28 85 PRO A O 1
ATOM 656 N N . ASP A 1 86 ? 1.995 -13.981 -13.530 1.00 54.06 86 ASP A N 1
ATOM 657 C CA . ASP A 1 86 ? 1.762 -13.346 -14.832 1.00 54.06 86 ASP A CA 1
ATOM 658 C C . ASP A 1 86 ? 1.371 -14.396 -15.906 1.00 54.06 86 ASP A C 1
ATOM 660 O O . ASP A 1 86 ? 0.774 -14.053 -16.928 1.00 54.06 86 ASP A O 1
ATOM 664 N N . ASP A 1 87 ? 1.617 -15.692 -15.655 1.00 49.06 87 ASP A N 1
ATOM 665 C CA . ASP A 1 87 ? 1.241 -16.798 -16.536 1.00 49.06 87 ASP A CA 1
ATOM 666 C C . ASP A 1 87 ? 0.010 -17.573 -16.001 1.00 49.06 87 ASP A C 1
ATOM 668 O O . ASP A 1 87 ? 0.084 -18.246 -14.967 1.00 49.06 87 ASP A O 1
ATOM 672 N N . PRO A 1 88 ? -1.124 -17.613 -16.734 1.00 56.31 88 PRO A N 1
ATOM 673 C CA . PRO A 1 88 ? -2.298 -18.409 -16.349 1.00 56.31 88 PRO A CA 1
ATOM 674 C C . PRO A 1 88 ? -2.034 -19.927 -16.343 1.00 56.31 88 PRO A C 1
ATOM 676 O O . PRO A 1 88 ? -2.915 -20.710 -15.990 1.00 56.31 88 PRO A O 1
ATOM 679 N N . ARG A 1 89 ? -0.836 -20.360 -16.751 1.00 54.12 89 ARG A N 1
ATOM 680 C CA . ARG A 1 89 ? -0.393 -21.756 -16.738 1.00 54.12 89 ARG A CA 1
ATOM 681 C C . ARG A 1 89 ? 0.139 -22.224 -15.388 1.00 54.12 89 ARG A C 1
ATOM 683 O O . ARG A 1 89 ? 0.231 -23.428 -15.195 1.00 54.12 89 ARG A O 1
ATOM 690 N N . GLU A 1 90 ? 0.448 -21.314 -14.468 1.00 51.84 90 GLU A N 1
ATOM 691 C CA . GLU A 1 90 ? 0.919 -21.654 -13.115 1.00 51.84 90 GLU A CA 1
ATOM 692 C C . GLU A 1 90 ? -0.231 -21.955 -12.133 1.00 51.84 90 GLU A C 1
ATOM 694 O O . GLU A 1 90 ? -0.002 -22.306 -10.980 1.00 51.84 90 GLU A O 1
ATOM 699 N N . LEU A 1 91 ? -1.480 -21.841 -12.601 1.00 54.72 91 LEU A N 1
ATOM 700 C CA . LEU A 1 91 ? -2.711 -22.165 -11.867 1.00 54.72 91 LEU A CA 1
ATOM 701 C C . LEU A 1 91 ? -3.250 -23.581 -12.163 1.00 54.72 91 LEU A C 1
ATOM 703 O O . LEU A 1 91 ? -4.336 -23.919 -11.689 1.00 54.72 91 LEU A O 1
ATOM 707 N N . MET A 1 92 ? -2.536 -24.377 -12.972 1.00 44.62 92 MET A N 1
ATOM 708 C CA . MET A 1 92 ? -2.939 -25.722 -13.414 1.00 44.62 92 MET A CA 1
ATOM 709 C C . MET A 1 92 ? -2.194 -26.835 -12.681 1.00 44.62 92 MET A C 1
ATOM 711 O O . MET A 1 92 ? -0.954 -26.734 -12.561 1.00 44.62 92 MET A O 1
#

Organism: Mycobacterium asiaticum (NCBI:txid1790)

Foldseek 3Di:
DDDLQPDALVNLVVVLLVVLLVLADPVVVVLLVVLCVVVVNDDWDWDDDPQKTWIDTSNHTRWIDGVCLSVPSDDNDTDGDHPDPPDPVVVD

Secondary structure (DSSP, 8-state):
---GGG--HHHHHHHHHHHHHHTS-HHHHHHHHHHHHHHT--SPEEEEETTEEEEEETTEEEEEEEHHHHHSSS----EE-----SSTTTT-

Sequence (92 aa):
MNTPDDLTPSERIQAILTQAVAGLDPIDREERIAWCQANDEHGVRMQLDGDLRIFNWGGRVLAMVHQDVLLGTGPIEASFVPAVPDDPRELM

Radius of gyration: 14.66 Å; chains: 1; bounding box: 28×35×42 Å